Protein AF-A0AAD5DJV4-F1 (afdb_monomer_lite)

Radius of gyration: 15.44 Å; chains: 1; bounding box: 39×33×46 Å

Foldseek 3Di:
DDDPPPDDPDPDPDQQQAEEEQAPDQSVVCVVVCVVVVHDYYYAHQDLVCLVVVVLLVNLVRDDPVVVVCVVVVGHYHYGGPPPPDPVVDDRSSPQRVVLLVVQLCCCLVPVDQDFGDRPNDTCSVVSCVSSVPHDPVSSD

Secondary structure (DSSP, 8-state):
------S----PPPGGGSEEEEETTGGGGGHHHHHHTT--EEEE---HHHHHTT-HHHHHHTS-HHHHHHHHTT--EEEE----S-TTT-S-HIIIIIIHHHHHHHHHHHH------EETTEE-HHHHHHHHHHS-HHHH-

Organism: NCBI:txid2649997

Structure (mmCIF, N/CA/C/O backbone):
data_AF-A0AAD5DJV4-F1
#
_entry.id   AF-A0AAD5DJV4-F1
#
loop_
_atom_site.group_PDB
_atom_site.id
_atom_site.type_symbol
_atom_site.label_atom_id
_atom_site.label_alt_id
_atom_site.label_comp_id
_atom_site.label_asym_id
_atom_site.label_entity_id
_atom_site.label_seq_id
_atom_site.pdbx_PDB_ins_code
_atom_site.Cartn_x
_atom_site.Cartn_y
_atom_site.Cartn_z
_atom_site.occupancy
_atom_site.B_iso_or_equiv
_atom_site.auth_seq_id
_atom_site.auth_comp_id
_atom_site.auth_asym_id
_atom_site.auth_atom_id
_atom_site.pdbx_PDB_model_num
ATOM 1 N N . MET A 1 1 ? 7.170 -12.767 29.931 1.00 35.84 1 MET A N 1
ATOM 2 C CA . MET A 1 1 ? 7.551 -11.874 28.817 1.00 35.84 1 MET A CA 1
ATOM 3 C C . MET A 1 1 ? 7.125 -12.551 27.526 1.00 35.84 1 MET A C 1
ATOM 5 O O . MET A 1 1 ? 7.787 -13.491 27.110 1.00 35.84 1 MET A O 1
ATOM 9 N N . GLN A 1 2 ? 5.971 -12.177 26.972 1.00 33.91 2 GLN A N 1
ATOM 10 C CA . GLN A 1 2 ? 5.540 -12.678 25.664 1.00 33.91 2 GLN A CA 1
ATOM 11 C C . GLN A 1 2 ? 6.371 -11.970 24.592 1.00 33.91 2 GLN A C 1
ATOM 13 O O . GLN A 1 2 ? 6.422 -10.742 24.556 1.00 33.91 2 GLN A O 1
ATOM 18 N N . GLN A 1 3 ? 7.073 -12.750 23.772 1.00 33.53 3 GLN A N 1
ATOM 19 C CA . GLN A 1 3 ? 7.691 -12.250 22.549 1.00 33.53 3 GLN A CA 1
ATOM 20 C C . GLN A 1 3 ? 6.592 -11.660 21.653 1.00 33.53 3 GLN A C 1
ATOM 22 O O . GLN A 1 3 ? 5.518 -12.259 21.564 1.00 33.53 3 GLN A O 1
ATOM 27 N N . PRO A 1 4 ? 6.821 -10.521 20.981 1.00 41.72 4 PRO A N 1
ATOM 28 C CA . PRO A 1 4 ? 5.890 -10.062 19.969 1.00 41.72 4 PRO A CA 1
ATOM 29 C C . PRO A 1 4 ? 5.937 -11.065 18.811 1.00 41.72 4 PRO A C 1
ATOM 31 O O . PRO A 1 4 ? 6.936 -11.157 18.098 1.00 41.72 4 PRO A O 1
ATOM 34 N N . THR A 1 5 ? 4.863 -11.830 18.625 1.00 43.66 5 THR A N 1
ATOM 35 C CA . THR A 1 5 ? 4.596 -12.631 17.422 1.00 43.66 5 THR A CA 1
ATOM 36 C C . THR A 1 5 ? 4.268 -11.675 16.276 1.00 43.66 5 THR A C 1
ATOM 38 O O . THR A 1 5 ? 3.127 -11.551 15.850 1.00 43.66 5 THR A O 1
ATOM 41 N N . CYS A 1 6 ? 5.257 -10.896 15.845 1.00 44.72 6 CYS A N 1
ATOM 42 C CA . CYS A 1 6 ? 5.101 -9.833 14.857 1.00 44.72 6 CYS A CA 1
ATOM 43 C C . CYS A 1 6 ? 5.678 -10.249 13.501 1.00 44.72 6 CYS A C 1
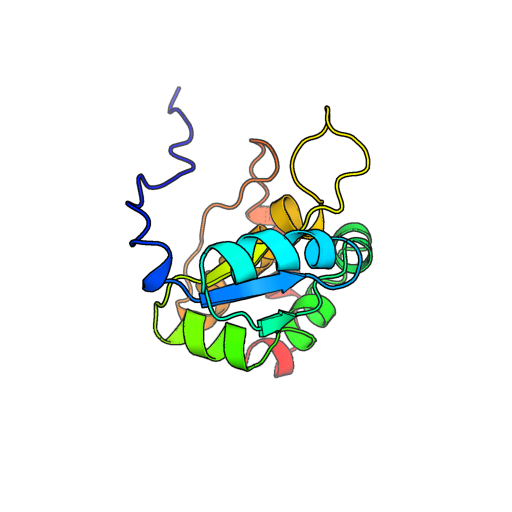ATOM 45 O O . CYS A 1 6 ? 6.440 -9.510 12.897 1.00 44.72 6 CYS A O 1
ATOM 47 N N . VAL A 1 7 ? 5.353 -11.456 13.059 1.00 51.62 7 VAL A N 1
ATOM 48 C CA . VAL A 1 7 ? 5.082 -11.816 11.664 1.00 51.62 7 VAL A CA 1
ATOM 49 C C . VAL A 1 7 ? 4.327 -13.133 11.811 1.00 51.62 7 VAL A C 1
ATOM 51 O O . VAL A 1 7 ? 4.882 -14.085 12.361 1.00 51.62 7 VAL A O 1
ATOM 54 N N . GLU A 1 8 ? 3.061 -13.214 11.407 1.00 54.66 8 GLU A N 1
ATOM 55 C CA . GLU A 1 8 ? 2.516 -14.537 11.090 1.00 54.66 8 GLU A CA 1
ATOM 56 C C . GLU A 1 8 ? 3.509 -15.164 10.104 1.00 54.66 8 GLU A C 1
ATOM 58 O O . GLU A 1 8 ? 3.958 -14.479 9.183 1.00 54.66 8 GLU A O 1
ATOM 63 N N . LEU A 1 9 ? 3.940 -16.406 10.341 1.00 54.38 9 LEU A N 1
ATOM 64 C CA . LEU A 1 9 ? 4.765 -17.158 9.394 1.00 54.38 9 LEU A CA 1
ATOM 65 C C . LEU A 1 9 ? 3.907 -17.437 8.151 1.00 54.38 9 LEU A C 1
ATOM 67 O O . LEU A 1 9 ? 3.408 -18.538 7.952 1.00 54.38 9 LEU A O 1
ATOM 71 N N . LEU A 1 10 ? 3.662 -16.394 7.367 1.00 66.50 10 LEU A N 1
ATOM 72 C CA . LEU A 1 10 ? 2.986 -16.441 6.092 1.00 66.50 10 LEU A CA 1
ATOM 73 C C . LEU A 1 10 ? 4.002 -16.990 5.106 1.00 66.50 10 LEU A C 1
ATOM 75 O O . LEU A 1 10 ? 4.992 -16.332 4.775 1.00 66.50 10 LEU A O 1
ATOM 79 N N . GLU A 1 11 ? 3.763 -18.218 4.658 1.00 78.62 11 GLU A N 1
ATOM 80 C CA . GLU A 1 11 ? 4.422 -18.716 3.464 1.00 78.62 11 GLU A CA 1
ATOM 81 C C . GLU A 1 11 ? 3.999 -17.821 2.302 1.00 78.62 11 GLU A C 1
ATOM 83 O O . GLU A 1 11 ? 2.833 -17.785 1.903 1.00 78.62 11 GLU A O 1
ATOM 88 N N . LEU A 1 12 ? 4.949 -17.035 1.799 1.00 83.19 12 LEU A N 1
ATOM 89 C CA . LEU A 1 12 ? 4.704 -16.222 0.622 1.00 83.19 12 LEU A CA 1
ATOM 90 C C . LEU A 1 12 ? 4.492 -17.156 -0.576 1.00 83.19 12 LEU A C 1
ATOM 92 O O . LEU A 1 12 ? 5.276 -18.097 -0.754 1.00 83.19 12 LEU A O 1
ATOM 96 N N . PRO A 1 13 ? 3.476 -16.903 -1.418 1.00 90.94 13 PRO A N 1
ATOM 97 C CA . PRO A 1 13 ? 3.312 -17.668 -2.639 1.00 90.94 13 PRO A CA 1
ATOM 98 C C . PRO A 1 13 ? 4.529 -17.470 -3.563 1.00 90.94 13 PRO A C 1
ATOM 100 O O . PRO A 1 13 ? 5.294 -16.509 -3.405 1.00 90.94 13 PRO A O 1
ATOM 103 N N . PRO A 1 14 ? 4.730 -18.362 -4.553 1.00 94.31 14 PRO A N 1
ATOM 104 C CA . PRO A 1 14 ? 5.763 -18.176 -5.565 1.00 94.31 14 PRO A CA 1
ATOM 105 C C . PRO A 1 14 ? 5.663 -16.788 -6.201 1.00 94.31 14 PRO A C 1
ATOM 107 O O . PRO A 1 14 ? 4.558 -16.314 -6.450 1.00 94.31 14 PRO A O 1
ATOM 110 N N . LEU A 1 15 ? 6.799 -16.162 -6.533 1.00 94.31 15 LEU A N 1
ATOM 111 C CA . LEU A 1 15 ? 6.813 -14.795 -7.081 1.00 94.31 15 LEU A CA 1
ATOM 112 C C . LEU A 1 15 ? 5.882 -14.629 -8.289 1.00 94.31 15 LEU A C 1
ATOM 114 O O . LEU A 1 15 ? 5.187 -13.632 -8.378 1.00 94.31 15 LEU A O 1
ATOM 118 N N . ALA A 1 16 ? 5.799 -15.633 -9.164 1.00 94.50 16 ALA A N 1
ATOM 119 C CA . ALA A 1 16 ? 4.918 -15.613 -10.334 1.00 94.50 16 ALA A CA 1
ATOM 120 C C . ALA A 1 16 ? 3.410 -15.559 -10.004 1.00 94.50 16 ALA A C 1
ATOM 122 O O . ALA A 1 16 ? 2.611 -15.240 -10.878 1.00 94.50 16 ALA A O 1
ATOM 123 N N . ALA A 1 17 ? 3.016 -15.885 -8.770 1.00 95.25 17 ALA A N 1
ATOM 124 C CA . ALA A 1 17 ? 1.643 -15.787 -8.276 1.00 95.25 17 ALA A CA 1
ATOM 125 C C . ALA A 1 17 ? 1.377 -14.479 -7.503 1.00 95.25 17 ALA A C 1
ATOM 127 O O . ALA A 1 17 ? 0.260 -14.259 -7.034 1.00 95.25 17 ALA A O 1
ATOM 128 N N . CYS A 1 18 ? 2.385 -13.615 -7.358 1.00 97.00 18 CYS A N 1
ATOM 129 C CA . CYS A 1 18 ? 2.262 -12.311 -6.720 1.00 97.00 18 CYS A CA 1
ATOM 130 C C . CYS A 1 18 ? 1.961 -11.210 -7.742 1.00 97.00 18 CYS A C 1
ATOM 132 O O . CYS A 1 18 ? 2.257 -11.319 -8.931 1.00 97.00 18 CYS A O 1
ATOM 134 N N . HIS A 1 19 ? 1.448 -10.088 -7.244 1.00 97.50 19 HIS A N 1
ATOM 135 C CA . HIS A 1 19 ? 1.334 -8.851 -8.008 1.00 97.50 19 HIS A CA 1
ATOM 136 C C . HIS A 1 19 ? 2.440 -7.880 -7.622 1.00 97.50 19 HIS A C 1
ATOM 138 O O . HIS A 1 19 ? 2.595 -7.529 -6.453 1.00 97.50 19 HIS A O 1
ATOM 144 N N . HIS A 1 20 ? 3.230 -7.463 -8.606 1.00 97.62 20 HIS A N 1
ATOM 145 C CA . HIS A 1 20 ? 4.428 -6.663 -8.384 1.00 97.62 20 HIS A CA 1
ATOM 146 C C . HIS A 1 20 ? 4.148 -5.187 -8.640 1.00 97.62 20 HIS A C 1
ATOM 148 O O . HIS A 1 20 ? 3.685 -4.808 -9.714 1.00 97.62 20 HIS A O 1
ATOM 154 N N . TYR A 1 21 ? 4.491 -4.348 -7.669 1.00 97.44 21 TYR A N 1
ATOM 155 C CA . TYR A 1 21 ? 4.327 -2.906 -7.744 1.00 97.44 21 TYR A CA 1
ATOM 156 C C . TYR A 1 21 ? 5.645 -2.196 -7.509 1.00 97.44 21 TYR A C 1
ATOM 158 O O . TYR A 1 21 ? 6.313 -2.401 -6.498 1.00 97.44 21 TYR A O 1
ATOM 166 N N . ILE A 1 22 ? 6.005 -1.301 -8.414 1.00 96.38 22 ILE A N 1
ATOM 167 C CA . ILE A 1 22 ? 7.188 -0.462 -8.276 1.00 96.38 22 ILE A CA 1
ATOM 168 C C . ILE A 1 22 ? 6.775 0.882 -7.681 1.00 96.38 22 ILE A C 1
ATOM 170 O O . ILE A 1 22 ? 5.995 1.613 -8.294 1.00 96.38 22 ILE A O 1
ATOM 174 N N . ASN A 1 23 ? 7.329 1.237 -6.517 1.00 94.62 23 ASN A N 1
ATOM 175 C CA . ASN A 1 23 ? 7.155 2.577 -5.966 1.00 94.62 23 ASN A CA 1
ATOM 176 C C . ASN A 1 23 ? 7.984 3.592 -6.764 1.00 94.62 23 ASN A C 1
ATOM 178 O O . ASN A 1 23 ? 9.214 3.501 -6.824 1.00 94.62 23 ASN A O 1
ATOM 182 N N . LEU A 1 24 ? 7.322 4.569 -7.383 1.00 90.00 24 LEU A N 1
ATOM 183 C CA . LEU A 1 24 ? 7.979 5.553 -8.240 1.00 90.00 24 LEU A CA 1
ATOM 184 C C . LEU A 1 24 ? 9.023 6.406 -7.503 1.00 90.00 24 LEU A C 1
ATOM 186 O O . LEU A 1 24 ? 8.953 6.623 -6.294 1.00 90.00 24 LEU A O 1
ATOM 190 N N . THR A 1 25 ? 9.964 6.940 -8.294 1.00 85.94 25 THR A N 1
ATOM 191 C CA . THR A 1 25 ? 11.291 7.481 -7.935 1.00 85.94 25 THR A CA 1
ATOM 192 C C . THR A 1 25 ? 12.355 6.391 -7.852 1.00 85.94 25 THR A C 1
ATOM 194 O O . THR A 1 25 ? 12.823 5.940 -8.889 1.00 85.94 25 THR A O 1
ATOM 197 N N . ASN A 1 26 ? 12.731 5.937 -6.664 1.00 85.88 26 ASN A N 1
ATOM 198 C CA . ASN A 1 26 ? 13.870 5.034 -6.506 1.00 85.88 26 ASN A CA 1
ATOM 199 C C . ASN A 1 26 ? 13.519 3.562 -6.773 1.00 85.88 26 ASN A C 1
ATOM 201 O O . ASN A 1 26 ? 14.391 2.769 -7.106 1.00 85.88 26 ASN A O 1
ATOM 205 N N . GLY A 1 27 ? 12.246 3.163 -6.661 1.00 89.06 27 GLY A N 1
ATOM 206 C CA . GLY A 1 27 ? 11.840 1.785 -6.952 1.00 89.06 27 GLY A CA 1
ATOM 207 C C . GLY A 1 27 ? 12.059 1.378 -8.410 1.00 89.06 27 GLY A C 1
ATOM 208 O O . GLY A 1 27 ? 12.149 0.186 -8.684 1.00 89.06 27 GLY A O 1
ATOM 209 N N . ILE A 1 28 ? 12.211 2.333 -9.339 1.00 92.62 28 ILE A N 1
ATOM 210 C CA . ILE A 1 28 ? 12.475 2.044 -10.760 1.00 92.62 28 ILE A CA 1
ATOM 211 C C . ILE A 1 28 ? 13.748 1.212 -10.971 1.00 92.62 28 ILE A C 1
ATOM 213 O O . ILE A 1 28 ? 13.854 0.480 -11.950 1.00 92.62 28 ILE A O 1
ATOM 217 N N . GLU A 1 29 ? 14.682 1.247 -10.018 1.00 92.94 29 GLU A N 1
ATOM 218 C CA . GLU A 1 29 ? 15.874 0.396 -10.011 1.00 92.94 29 GLU A CA 1
ATOM 219 C C . GLU A 1 29 ? 15.539 -1.110 -9.949 1.00 92.94 29 GLU A C 1
ATOM 221 O O . GLU A 1 29 ? 16.386 -1.938 -10.273 1.00 92.94 29 GLU A O 1
ATOM 226 N N . ALA A 1 30 ? 14.306 -1.491 -9.587 1.00 94.00 30 ALA A N 1
ATOM 227 C CA . ALA A 1 30 ? 13.829 -2.875 -9.611 1.00 94.00 30 ALA A CA 1
ATOM 228 C C . ALA A 1 30 ? 13.512 -3.394 -11.024 1.00 94.00 30 ALA A C 1
ATOM 230 O O . ALA A 1 30 ? 13.452 -4.611 -11.217 1.00 94.00 30 ALA A O 1
ATOM 231 N N . VAL A 1 31 ? 13.300 -2.502 -12.004 1.00 95.94 31 VAL A N 1
ATOM 232 C CA . VAL A 1 31 ? 12.844 -2.867 -13.358 1.00 95.94 31 VAL A CA 1
ATOM 233 C C . VAL A 1 31 ? 13.738 -3.927 -14.013 1.00 95.94 31 VAL A C 1
ATOM 235 O O . VAL A 1 31 ? 13.186 -4.937 -14.452 1.00 95.94 31 VAL A O 1
ATOM 238 N N . PRO A 1 32 ? 15.083 -3.792 -14.045 1.00 96.94 32 PRO A N 1
ATOM 239 C CA . PRO A 1 32 ? 15.935 -4.787 -14.697 1.00 96.94 32 PRO A CA 1
ATOM 240 C C . PRO A 1 32 ? 15.783 -6.189 -14.095 1.00 96.94 32 PRO A C 1
ATOM 242 O O . PRO A 1 32 ? 15.739 -7.175 -14.826 1.00 96.94 32 PRO A O 1
ATOM 245 N N . SER A 1 33 ? 15.647 -6.284 -12.769 1.00 96.44 33 SER A N 1
ATOM 246 C CA . SER A 1 33 ? 15.470 -7.559 -12.068 1.00 96.44 33 SER A CA 1
ATOM 247 C C . SER A 1 33 ? 14.118 -8.199 -12.379 1.00 96.44 33 SER A C 1
ATOM 249 O O . SER A 1 33 ? 14.053 -9.398 -12.634 1.00 96.44 33 SER A O 1
ATOM 251 N N . LEU A 1 34 ? 13.039 -7.412 -12.392 1.00 97.06 34 LEU A N 1
ATOM 252 C CA . LEU A 1 34 ? 11.699 -7.916 -12.710 1.00 97.06 34 LEU A CA 1
ATOM 253 C C . LEU A 1 34 ? 11.595 -8.353 -14.177 1.00 97.06 34 LEU A C 1
ATOM 255 O O . LEU A 1 34 ? 11.012 -9.396 -14.461 1.00 97.06 34 LEU A O 1
ATOM 259 N N . GLN A 1 35 ? 12.233 -7.620 -15.095 1.00 97.44 35 GLN A N 1
ATOM 260 C CA . GLN A 1 35 ? 12.322 -7.997 -16.508 1.00 97.44 35 GLN A CA 1
ATOM 261 C C . GLN A 1 35 ? 13.139 -9.274 -16.721 1.00 97.44 35 GLN A C 1
ATOM 263 O O . GLN A 1 35 ? 12.703 -10.154 -17.460 1.00 97.44 35 GLN A O 1
ATOM 268 N N . LEU A 1 36 ? 14.288 -9.412 -16.048 1.00 97.69 36 LEU A N 1
ATOM 269 C CA . LEU A 1 36 ? 15.110 -10.625 -16.102 1.00 97.69 36 LEU A CA 1
ATOM 270 C C . LEU A 1 36 ? 14.328 -11.864 -15.640 1.00 97.69 36 LEU A C 1
ATOM 272 O O . LEU A 1 36 ? 14.463 -12.937 -16.224 1.00 97.69 36 LEU A O 1
ATOM 276 N N . LEU A 1 37 ? 13.495 -11.702 -14.610 1.00 97.06 37 LEU A N 1
ATOM 277 C CA . LEU A 1 37 ? 12.633 -12.753 -14.069 1.00 97.06 37 LEU A CA 1
ATOM 278 C C . LEU A 1 37 ? 11.320 -12.936 -14.849 1.00 97.06 37 LEU A C 1
ATOM 280 O O . LEU A 1 37 ? 10.538 -13.815 -14.498 1.00 97.06 37 LEU A O 1
ATOM 284 N N . GLN A 1 38 ? 11.074 -12.129 -15.888 1.00 97.50 38 GLN A N 1
ATOM 285 C CA . GLN A 1 38 ? 9.837 -12.130 -16.681 1.00 97.50 38 GLN A CA 1
ATOM 286 C C . GLN A 1 38 ? 8.571 -11.934 -15.828 1.00 97.50 38 GLN A C 1
ATOM 288 O O . GLN A 1 38 ? 7.508 -12.477 -16.129 1.00 97.50 38 GLN A O 1
ATOM 293 N N . LEU A 1 39 ? 8.679 -11.151 -14.752 1.00 97.69 39 LEU A N 1
ATOM 294 C CA . LEU A 1 39 ? 7.570 -10.858 -13.850 1.00 97.69 39 LEU A CA 1
ATOM 295 C C . LEU A 1 39 ? 6.843 -9.587 -14.315 1.00 97.69 39 LEU A C 1
ATOM 297 O O . LEU A 1 39 ? 7.485 -8.537 -14.429 1.00 97.69 39 LEU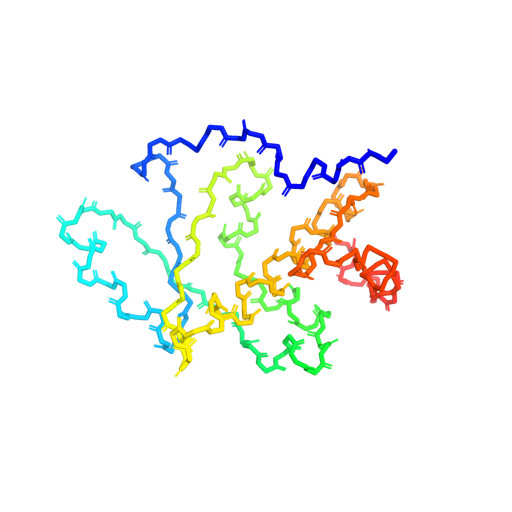 A O 1
ATOM 301 N N . PRO A 1 40 ? 5.522 -9.637 -14.574 1.00 97.25 40 PRO A N 1
ATOM 302 C CA . PRO A 1 40 ? 4.754 -8.441 -14.893 1.00 97.25 40 PRO A CA 1
ATOM 303 C C . PRO A 1 40 ? 4.674 -7.531 -13.665 1.00 97.25 40 PRO A C 1
ATOM 305 O O . 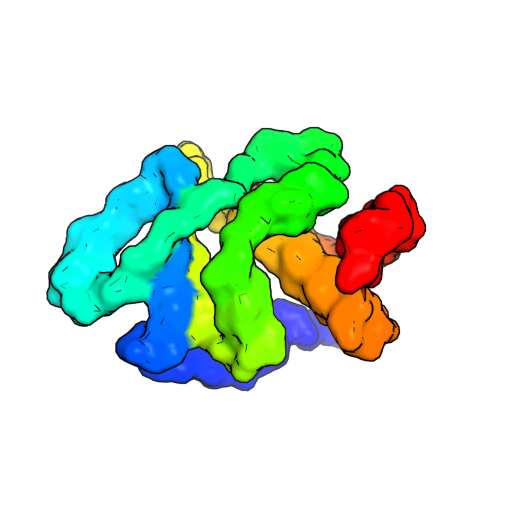PRO A 1 40 ? 4.551 -8.005 -12.535 1.00 97.25 40 PRO A O 1
ATOM 308 N N . TYR A 1 41 ? 4.718 -6.219 -13.884 1.00 97.50 41 TYR A N 1
ATOM 309 C CA . TYR A 1 41 ? 4.658 -5.236 -12.807 1.00 97.50 41 TYR A CA 1
ATOM 310 C C . TYR A 1 41 ? 3.831 -4.011 -13.190 1.00 97.50 41 TYR A C 1
ATOM 312 O O . TYR A 1 41 ? 3.768 -3.617 -14.355 1.00 97.50 41 TYR A O 1
ATOM 320 N N . SER A 1 42 ? 3.253 -3.390 -12.169 1.00 97.00 42 SER A N 1
ATOM 321 C CA . SER A 1 42 ? 2.584 -2.094 -12.231 1.00 97.00 42 SER A CA 1
ATOM 322 C C . SER A 1 42 ? 3.407 -1.049 -11.481 1.00 97.00 42 SER A C 1
ATOM 324 O O . SER A 1 42 ? 4.305 -1.370 -10.698 1.00 97.00 42 SER A O 1
ATOM 326 N N . PHE A 1 43 ? 3.105 0.225 -11.701 1.00 95.38 43 PHE A N 1
ATOM 327 C CA . PHE A 1 43 ? 3.687 1.317 -10.928 1.00 95.38 43 PHE A CA 1
ATOM 328 C C . PHE A 1 43 ? 2.673 1.821 -9.913 1.00 95.38 43 PHE A C 1
ATOM 330 O O . PHE A 1 43 ? 1.484 1.863 -10.199 1.00 95.38 43 PHE A O 1
ATOM 337 N N . LEU A 1 44 ? 3.158 2.241 -8.751 1.00 95.19 44 LEU A N 1
ATOM 338 C CA . LEU A 1 44 ? 2.369 2.992 -7.783 1.00 95.19 44 LEU A CA 1
ATOM 339 C C . LEU A 1 44 ? 3.184 4.161 -7.244 1.00 95.19 44 LEU A C 1
ATOM 341 O O . LEU A 1 44 ? 4.395 4.270 -7.472 1.00 95.19 44 LEU A O 1
ATOM 345 N N . ARG A 1 45 ? 2.528 5.031 -6.481 1.00 91.44 45 ARG A N 1
ATOM 346 C CA . ARG A 1 45 ? 3.193 6.140 -5.809 1.00 91.44 45 ARG A CA 1
ATOM 347 C C . ARG A 1 45 ? 2.880 6.129 -4.321 1.00 91.44 45 ARG A C 1
ATOM 349 O O . ARG A 1 45 ? 1.787 6.481 -3.909 1.00 91.44 45 ARG A O 1
ATOM 356 N N . LEU A 1 46 ? 3.890 5.799 -3.522 1.00 91.88 46 LEU A N 1
ATOM 357 C CA . LEU A 1 46 ? 3.860 5.819 -2.065 1.00 91.88 46 LEU A CA 1
ATOM 358 C C . LEU A 1 46 ? 4.934 6.789 -1.538 1.00 91.88 46 LEU A C 1
ATOM 360 O O . LEU A 1 46 ? 6.074 6.387 -1.281 1.00 91.88 46 LEU A O 1
ATOM 364 N N . PRO A 1 47 ? 4.625 8.095 -1.416 1.00 90.12 47 PRO A N 1
ATOM 365 C CA . PRO A 1 47 ? 5.620 9.098 -1.058 1.00 90.12 47 PRO A CA 1
ATOM 366 C C . PRO A 1 47 ? 6.041 8.979 0.409 1.00 90.12 47 PRO A C 1
ATOM 368 O O . PRO A 1 47 ? 5.231 9.127 1.326 1.00 90.12 47 PRO A O 1
ATOM 371 N N . SER A 1 48 ? 7.343 8.829 0.656 1.00 89.62 48 SER A N 1
ATOM 372 C CA . SER A 1 48 ? 7.885 8.830 2.021 1.00 89.62 48 SER A CA 1
ATOM 373 C C . SER A 1 48 ? 7.644 10.145 2.770 1.00 89.62 48 SER A C 1
ATOM 375 O O . SER A 1 48 ? 7.678 10.146 3.999 1.00 89.62 48 SER A O 1
ATOM 377 N N . THR A 1 49 ? 7.434 11.252 2.048 1.00 91.19 49 THR A N 1
ATOM 378 C CA . THR A 1 49 ? 7.119 12.572 2.612 1.00 91.19 49 THR A CA 1
ATOM 379 C C . THR A 1 49 ? 5.736 12.604 3.255 1.00 91.19 49 THR A C 1
ATOM 381 O O . THR A 1 49 ? 5.630 13.086 4.377 1.00 91.19 49 THR A O 1
ATOM 384 N N . ARG A 1 50 ? 4.711 12.009 2.621 1.00 91.94 50 ARG A N 1
ATOM 385 C CA . ARG A 1 50 ? 3.371 11.869 3.223 1.00 91.94 50 ARG A CA 1
ATOM 386 C C . ARG A 1 50 ? 3.438 11.055 4.517 1.00 91.94 50 ARG A C 1
ATOM 388 O O . ARG A 1 50 ? 2.857 11.444 5.521 1.00 91.94 50 ARG A O 1
ATOM 395 N N . CYS A 1 51 ? 4.233 9.981 4.521 1.00 91.62 51 CYS A N 1
ATOM 396 C CA . CYS A 1 51 ? 4.458 9.165 5.719 1.00 91.62 51 CYS A CA 1
ATOM 397 C C . CYS A 1 51 ? 5.184 9.942 6.836 1.00 91.62 51 CYS A C 1
ATOM 399 O O . CYS A 1 51 ? 4.924 9.730 8.012 1.00 91.62 51 CYS A O 1
ATOM 401 N N . GLU A 1 52 ? 6.127 10.822 6.487 1.00 90.62 52 GLU A N 1
ATOM 402 C CA . GLU A 1 52 ? 6.866 11.649 7.453 1.00 90.62 52 GLU A CA 1
ATOM 403 C C . GLU A 1 52 ? 5.997 12.746 8.069 1.00 90.62 52 GLU A C 1
ATOM 405 O O . GLU A 1 52 ? 6.088 13.005 9.265 1.00 90.62 52 GLU A O 1
ATOM 410 N N . GLN A 1 53 ? 5.133 13.348 7.256 1.00 94.62 53 GLN A N 1
ATOM 411 C CA . GLN A 1 53 ? 4.189 14.384 7.669 1.00 94.62 53 GLN A CA 1
ATOM 412 C C . GLN A 1 53 ? 2.903 13.813 8.283 1.00 94.62 53 GLN A C 1
ATOM 414 O O . GLN A 1 53 ? 2.042 14.589 8.678 1.00 94.62 53 GLN A O 1
ATOM 419 N N . GLN A 1 54 ? 2.773 12.481 8.365 1.00 94.56 54 GLN A N 1
ATOM 420 C CA . GLN A 1 54 ? 1.582 11.776 8.862 1.00 94.56 54 GLN A CA 1
ATOM 421 C C . GLN A 1 54 ? 0.289 12.167 8.122 1.00 94.56 54 GLN A C 1
ATOM 423 O O . GLN A 1 54 ? -0.808 12.122 8.670 1.00 94.56 54 GLN A O 1
ATOM 428 N N . GLN A 1 55 ? 0.423 12.508 6.839 1.00 94.75 55 GLN A N 1
ATOM 429 C CA . GLN A 1 55 ? -0.676 12.774 5.906 1.00 94.75 55 GLN A CA 1
ATOM 430 C C . GLN A 1 55 ? -1.290 11.454 5.429 1.00 94.75 55 GLN A C 1
ATOM 432 O O . GLN A 1 55 ? -1.159 11.060 4.266 1.00 94.75 55 GLN A O 1
ATOM 437 N N . PHE A 1 56 ? -1.832 10.691 6.378 1.00 94.94 56 PHE A N 1
ATOM 438 C CA . PHE A 1 56 ? -2.292 9.327 6.144 1.00 94.94 56 PHE A CA 1
ATOM 439 C C . PHE A 1 56 ? -3.623 9.255 5.416 1.00 94.94 56 PHE A C 1
ATOM 441 O O . PHE A 1 56 ? -3.824 8.334 4.635 1.00 94.94 56 PHE A O 1
ATOM 448 N N . GLU A 1 57 ? -4.516 10.214 5.630 1.00 95.06 57 GLU A N 1
ATOM 449 C CA . GLU A 1 57 ? -5.774 10.255 4.890 1.00 95.06 57 GLU A CA 1
ATOM 450 C C . GLU A 1 57 ? -5.507 10.492 3.402 1.00 95.06 57 GLU A C 1
ATOM 452 O O . GLU A 1 57 ? -6.006 9.761 2.549 1.00 95.06 57 GLU A O 1
ATOM 457 N N . GLU A 1 58 ? -4.615 11.428 3.077 1.00 93.62 58 GLU A N 1
ATOM 458 C CA . GLU A 1 58 ? -4.207 11.643 1.695 1.00 93.62 58 GLU A CA 1
ATOM 459 C C . GLU A 1 58 ? -3.398 10.468 1.136 1.00 93.62 58 GLU A C 1
ATOM 461 O O . GLU A 1 58 ? -3.460 10.196 -0.060 1.00 93.62 58 GLU A O 1
ATOM 466 N N . LEU A 1 59 ? -2.646 9.754 1.984 1.00 93.56 59 LEU A N 1
ATOM 467 C CA . LEU A 1 59 ? -1.985 8.508 1.593 1.00 93.56 59 LEU A CA 1
ATOM 468 C C . LEU A 1 59 ? -3.006 7.452 1.157 1.00 93.56 59 LEU A C 1
ATOM 470 O O . LEU A 1 59 ? -2.766 6.783 0.159 1.00 93.56 59 LEU A O 1
ATOM 474 N N . MET A 1 60 ? -4.116 7.317 1.892 1.00 94.25 60 MET A N 1
ATOM 475 C CA . MET A 1 60 ? -5.198 6.381 1.574 1.00 94.25 60 MET A CA 1
ATOM 476 C C . MET A 1 60 ? -5.954 6.793 0.309 1.00 94.25 60 MET A C 1
ATOM 478 O O . MET A 1 60 ? -6.264 5.937 -0.513 1.00 94.25 60 MET A O 1
ATOM 482 N N . HIS A 1 61 ? -6.198 8.092 0.121 1.00 91.38 61 HIS A N 1
ATOM 483 C CA . HIS A 1 61 ? -6.836 8.622 -1.087 1.00 91.38 61 HIS A CA 1
ATOM 484 C C . HIS A 1 61 ? -6.005 8.414 -2.358 1.00 91.38 61 HIS A C 1
ATOM 486 O O . HIS A 1 61 ? -6.568 8.155 -3.419 1.00 91.38 61 HIS A O 1
ATOM 492 N N . ASP A 1 62 ? -4.679 8.518 -2.254 1.00 90.69 62 ASP A N 1
ATOM 493 C CA . ASP A 1 62 ? -3.755 8.329 -3.376 1.00 90.69 62 ASP A CA 1
ATOM 494 C C . ASP A 1 62 ? -3.459 6.844 -3.671 1.00 90.69 62 ASP A C 1
ATOM 496 O O . ASP A 1 62 ? -2.649 6.552 -4.558 1.00 90.69 62 ASP A O 1
ATOM 500 N N . LEU A 1 63 ? -4.048 5.897 -2.926 1.00 91.81 63 LEU A N 1
ATOM 501 C CA . LEU A 1 63 ? -3.807 4.478 -3.174 1.00 91.81 63 LEU A CA 1
ATOM 502 C C . LEU A 1 63 ? -4.287 4.077 -4.562 1.00 91.81 63 LEU A C 1
ATOM 504 O O . LEU A 1 63 ? -5.399 4.382 -4.990 1.00 91.81 63 LEU A O 1
ATOM 508 N N . ASP A 1 64 ? -3.423 3.338 -5.248 1.00 92.69 64 ASP A N 1
ATOM 509 C CA . ASP A 1 64 ? -3.715 2.834 -6.576 1.00 92.69 64 ASP A CA 1
ATOM 510 C C . ASP A 1 64 ? -4.927 1.883 -6.539 1.00 92.69 64 ASP A C 1
ATOM 512 O O . ASP A 1 64 ? -5.006 0.975 -5.705 1.00 92.69 64 ASP A O 1
ATOM 516 N N . ALA A 1 65 ? -5.885 2.103 -7.441 1.00 93.88 65 ALA A N 1
ATOM 517 C CA . ALA A 1 65 ? -7.132 1.344 -7.469 1.00 93.88 65 ALA A CA 1
ATOM 518 C C . ALA A 1 65 ? -6.910 -0.141 -7.803 1.00 93.88 65 ALA A C 1
ATOM 520 O O . ALA A 1 65 ? -7.628 -0.994 -7.278 1.00 93.88 65 ALA A O 1
ATOM 521 N N . ASP A 1 66 ? -5.911 -0.463 -8.636 1.00 95.69 66 ASP A N 1
ATOM 522 C CA . ASP A 1 66 ? -5.537 -1.850 -8.914 1.00 95.69 66 ASP A CA 1
ATOM 523 C C . ASP A 1 66 ? -4.989 -2.493 -7.636 1.00 95.69 66 ASP A C 1
ATOM 525 O O . ASP A 1 66 ? -5.464 -3.557 -7.249 1.00 95.69 66 ASP A O 1
ATOM 529 N N . LEU A 1 67 ? -4.099 -1.813 -6.901 1.00 96.00 67 LEU A N 1
ATOM 530 C CA . LEU A 1 67 ? -3.606 -2.312 -5.611 1.00 96.00 67 LEU A CA 1
ATOM 531 C C . LEU A 1 67 ? -4.748 -2.583 -4.620 1.00 96.00 67 LEU A C 1
ATOM 533 O O . LEU A 1 67 ? -4.795 -3.664 -4.030 1.00 96.00 67 LEU A O 1
ATOM 537 N N . LEU A 1 68 ? -5.668 -1.629 -4.442 1.00 95.38 68 LEU A N 1
ATOM 538 C CA . LEU A 1 68 ? -6.813 -1.781 -3.539 1.00 95.38 68 LEU A CA 1
ATOM 539 C C . LEU A 1 68 ? -7.684 -2.980 -3.920 1.00 95.38 68 LEU A C 1
ATOM 541 O O . LEU A 1 68 ? -8.004 -3.798 -3.059 1.00 95.38 68 LEU A O 1
ATOM 545 N N . MET A 1 69 ? -8.020 -3.121 -5.205 1.00 96.44 69 MET A N 1
ATOM 546 C CA . MET A 1 69 ? -8.813 -4.247 -5.697 1.00 96.44 69 MET A CA 1
ATOM 547 C C . MET A 1 69 ? -8.128 -5.586 -5.400 1.00 96.44 69 MET A C 1
ATOM 549 O O . MET A 1 69 ? -8.757 -6.508 -4.882 1.00 96.44 69 MET A O 1
ATOM 553 N N . ARG A 1 70 ? -6.826 -5.701 -5.676 1.00 96.94 70 ARG A N 1
ATOM 554 C CA . ARG A 1 70 ? -6.077 -6.944 -5.439 1.00 96.94 70 ARG A CA 1
ATOM 555 C C . ARG A 1 70 ? -6.003 -7.316 -3.964 1.00 96.94 70 ARG A C 1
ATOM 557 O O . ARG A 1 70 ? -6.196 -8.481 -3.620 1.00 96.94 70 ARG A O 1
ATOM 564 N N . LEU A 1 71 ? -5.776 -6.331 -3.094 1.00 95.56 71 LEU A N 1
ATOM 565 C CA . LEU A 1 71 ? -5.782 -6.537 -1.646 1.00 95.56 71 LEU A CA 1
ATOM 566 C C . LEU A 1 71 ? -7.167 -6.971 -1.144 1.00 95.56 71 LEU A C 1
ATOM 568 O O . LEU A 1 71 ? -7.249 -7.887 -0.328 1.00 95.56 71 LEU A O 1
ATOM 572 N N . ALA A 1 72 ? -8.248 -6.376 -1.657 1.00 94.38 72 ALA A N 1
ATOM 573 C CA . ALA A 1 72 ? -9.618 -6.755 -1.300 1.00 94.38 72 ALA A CA 1
ATOM 574 C C . ALA A 1 72 ? -9.955 -8.199 -1.714 1.00 94.38 72 ALA A C 1
ATOM 576 O O . ALA A 1 72 ? -10.677 -8.898 -1.007 1.00 94.38 72 ALA A O 1
ATOM 577 N N . LEU A 1 73 ? -9.388 -8.670 -2.828 1.00 95.25 73 LEU A N 1
ATOM 578 C CA . LEU A 1 73 ? -9.502 -10.056 -3.295 1.00 95.25 73 LEU A CA 1
ATOM 579 C C . LEU A 1 73 ? -8.585 -11.040 -2.540 1.00 95.25 73 LEU A C 1
ATOM 581 O O . LEU A 1 73 ? -8.541 -12.219 -2.891 1.00 95.25 73 LEU A O 1
ATOM 585 N N . GLY A 1 74 ? -7.836 -10.581 -1.532 1.00 93.06 74 GLY A N 1
ATOM 586 C CA . GLY A 1 74 ? -6.921 -11.415 -0.748 1.00 93.06 74 GLY A CA 1
ATOM 587 C C . GLY A 1 74 ? -5.648 -11.821 -1.497 1.00 93.06 74 GLY A C 1
ATOM 588 O O . GLY A 1 74 ? -5.004 -12.802 -1.131 1.00 93.06 74 GLY A O 1
ATOM 589 N N . GLN A 1 75 ? -5.280 -11.101 -2.559 1.00 95.06 75 GLN A N 1
ATOM 590 C CA . GLN A 1 75 ? -4.087 -11.403 -3.349 1.00 95.06 75 GLN A CA 1
ATOM 591 C C . GLN A 1 75 ? -2.815 -10.848 -2.690 1.00 95.06 75 GLN A C 1
ATOM 593 O O . GLN A 1 75 ? -2.837 -9.842 -1.981 1.00 95.06 75 GLN A O 1
ATOM 598 N N . THR A 1 76 ? -1.672 -11.491 -2.955 1.00 95.69 76 THR A N 1
ATOM 599 C CA . THR A 1 76 ? -0.370 -11.037 -2.441 1.00 95.69 76 THR A CA 1
ATOM 600 C C . THR A 1 76 ? 0.224 -9.960 -3.345 1.00 95.69 76 THR A C 1
ATOM 602 O O . THR A 1 76 ? 0.561 -10.222 -4.501 1.00 95.69 76 THR A O 1
ATOM 605 N N . CYS A 1 77 ? 0.403 -8.759 -2.795 1.00 96.31 77 CYS A N 1
ATOM 606 C CA . CYS A 1 77 ? 0.991 -7.614 -3.485 1.00 96.31 77 CYS A CA 1
ATOM 607 C C . CYS A 1 77 ? 2.390 -7.312 -2.928 1.00 96.31 77 CYS A C 1
ATOM 609 O O . CYS A 1 77 ? 2.551 -7.045 -1.737 1.00 96.31 77 CYS A O 1
ATOM 611 N N . LEU A 1 78 ? 3.407 -7.330 -3.789 1.00 95.38 78 LEU A N 1
ATOM 612 C CA . LEU A 1 78 ? 4.795 -7.031 -3.446 1.00 95.38 78 LEU A CA 1
ATOM 613 C C . LEU A 1 78 ? 5.165 -5.636 -3.940 1.00 95.38 78 LEU A C 1
ATOM 615 O O . LEU A 1 78 ? 5.096 -5.364 -5.136 1.00 95.38 78 LEU A O 1
ATOM 619 N N . VAL A 1 79 ? 5.596 -4.765 -3.026 1.00 94.88 79 VAL A N 1
ATOM 620 C CA . VAL A 1 79 ? 5.988 -3.387 -3.347 1.00 94.88 79 VAL A CA 1
ATOM 621 C C . VAL A 1 79 ? 7.505 -3.236 -3.278 1.00 94.88 79 VAL A C 1
ATOM 623 O O . VAL A 1 79 ? 8.124 -3.514 -2.251 1.00 94.88 79 VAL A O 1
ATOM 626 N N . TYR A 1 80 ? 8.100 -2.756 -4.367 1.00 93.62 80 TYR A N 1
ATOM 627 C CA . TYR A 1 80 ? 9.536 -2.551 -4.513 1.00 93.62 80 TYR A CA 1
ATOM 628 C C . TYR A 1 80 ? 9.886 -1.073 -4.368 1.00 93.62 80 TYR A C 1
ATOM 630 O O . TYR A 1 80 ? 9.419 -0.226 -5.130 1.00 93.62 80 TYR A O 1
ATOM 638 N N . ASP A 1 81 ? 10.757 -0.772 -3.410 1.00 91.75 81 ASP A N 1
ATOM 639 C CA . ASP A 1 81 ? 11.325 0.556 -3.209 1.00 91.75 81 ASP A CA 1
ATOM 640 C C . ASP A 1 81 ? 12.803 0.411 -2.829 1.00 91.75 81 ASP A C 1
ATOM 642 O O . ASP A 1 81 ? 13.140 -0.150 -1.783 1.00 91.75 81 ASP A O 1
ATOM 646 N N . LEU A 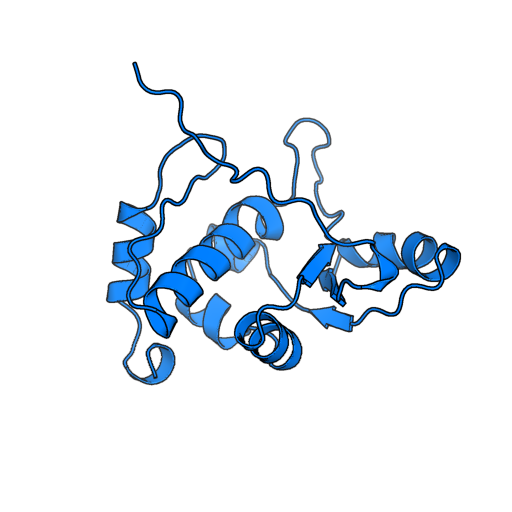1 82 ? 13.690 0.903 -3.698 1.00 87.12 82 LEU A N 1
ATOM 647 C CA . LEU A 1 82 ? 15.140 0.883 -3.487 1.00 87.12 82 LEU A CA 1
ATOM 648 C C . LEU A 1 82 ? 15.671 2.214 -2.933 1.00 87.12 82 LEU A C 1
ATOM 650 O O . LEU A 1 82 ? 16.874 2.402 -2.782 1.00 87.12 82 LEU A O 1
ATOM 654 N N . GLY A 1 83 ? 14.786 3.128 -2.531 1.00 76.25 83 GLY A N 1
ATOM 655 C CA . GLY A 1 83 ? 15.106 4.491 -2.107 1.00 76.25 83 GLY A CA 1
ATOM 656 C C . GLY A 1 83 ? 15.801 4.647 -0.766 1.00 76.25 83 GLY A C 1
ATOM 657 O O . GLY A 1 83 ? 15.882 5.762 -0.239 1.00 76.25 83 GLY A O 1
ATOM 658 N N . SER A 1 84 ? 16.310 3.567 -0.179 1.00 68.31 84 SER A N 1
ATOM 659 C CA . SER A 1 84 ? 17.042 3.667 1.074 1.00 68.31 84 SER A CA 1
ATOM 660 C C . SER A 1 84 ? 18.422 4.273 0.830 1.00 68.31 84 SER A C 1
ATOM 662 O O . SER A 1 84 ? 19.404 3.585 0.560 1.00 68.31 84 SER A O 1
ATOM 664 N N . ARG A 1 85 ? 18.516 5.598 1.001 1.00 60.97 85 ARG A N 1
ATOM 665 C CA . ARG A 1 85 ? 19.783 6.355 0.961 1.00 60.97 85 ARG A CA 1
ATOM 666 C C . ARG A 1 85 ? 20.797 5.893 2.011 1.00 60.97 85 ARG A C 1
ATOM 668 O O . ARG A 1 85 ? 21.969 6.244 1.938 1.00 60.97 85 ARG A O 1
ATOM 675 N N . ASN A 1 86 ? 20.358 5.132 3.012 1.00 64.31 86 ASN A N 1
ATOM 676 C CA . ASN A 1 86 ? 21.211 4.633 4.073 1.00 64.31 86 ASN A CA 1
ATOM 677 C C . ASN A 1 86 ? 21.086 3.111 4.172 1.00 64.31 86 ASN A C 1
ATOM 679 O O . ASN A 1 86 ? 20.227 2.594 4.885 1.00 64.31 86 ASN A O 1
ATOM 683 N N . LYS A 1 87 ? 22.027 2.410 3.529 1.00 61.78 87 LYS A N 1
ATOM 684 C CA . LYS A 1 87 ? 22.138 0.942 3.554 1.00 61.78 87 LYS A CA 1
ATOM 685 C C . LYS A 1 87 ? 22.217 0.352 4.974 1.00 61.78 87 LYS A C 1
ATOM 687 O O . LYS A 1 87 ? 21.910 -0.819 5.147 1.00 61.78 87 LYS A O 1
ATOM 692 N N . LYS A 1 88 ? 22.576 1.147 5.999 1.00 56.72 88 LYS A N 1
ATOM 693 C CA . LYS A 1 88 ? 22.571 0.732 7.417 1.00 56.72 88 LYS A CA 1
ATOM 694 C C . LYS A 1 88 ? 21.205 0.885 8.103 1.00 56.72 88 LYS A C 1
ATOM 696 O O . LYS A 1 88 ? 20.969 0.224 9.105 1.00 56.72 88 LYS A O 1
ATOM 701 N N . ARG A 1 89 ? 20.319 1.773 7.623 1.00 58.50 89 ARG A N 1
ATOM 702 C CA . ARG A 1 89 ? 19.005 2.069 8.245 1.00 58.50 89 ARG A CA 1
ATOM 703 C C . ARG A 1 89 ? 17.848 1.214 7.710 1.00 58.50 89 ARG A C 1
ATOM 705 O O . ARG A 1 89 ? 16.729 1.383 8.197 1.00 58.50 89 ARG A O 1
ATOM 712 N N . GLY A 1 90 ? 18.114 0.302 6.774 1.00 73.12 90 GLY A N 1
ATOM 713 C CA . GLY A 1 90 ? 17.147 -0.693 6.301 1.00 73.12 90 GLY A CA 1
ATOM 714 C C . GLY A 1 90 ? 16.143 -0.148 5.285 1.00 73.12 90 GLY A C 1
ATOM 715 O O . GLY A 1 90 ? 16.461 0.774 4.536 1.00 73.12 90 GLY A O 1
ATOM 716 N N . ALA A 1 91 ? 14.950 -0.745 5.241 1.00 82.44 91 ALA A N 1
ATOM 717 C CA . ALA A 1 91 ? 13.910 -0.452 4.254 1.00 82.44 91 ALA A CA 1
ATOM 718 C C . ALA A 1 91 ? 13.521 1.050 4.190 1.00 82.44 91 ALA A C 1
ATOM 720 O O . ALA A 1 91 ? 13.623 1.760 5.200 1.00 82.44 91 ALA A O 1
ATOM 721 N N . PRO A 1 92 ? 13.053 1.560 3.034 1.00 88.25 92 PRO A N 1
ATOM 722 C CA . PRO A 1 92 ? 12.534 2.925 2.898 1.00 88.25 92 PRO A CA 1
ATOM 723 C C . PRO A 1 92 ? 11.323 3.194 3.798 1.00 88.25 92 PRO A C 1
ATOM 725 O O . PRO A 1 92 ? 10.566 2.282 4.122 1.00 88.25 92 PRO A O 1
ATOM 728 N N . ARG A 1 93 ? 11.098 4.462 4.180 1.00 90.31 93 ARG A N 1
ATOM 729 C CA . ARG A 1 93 ? 9.948 4.858 5.025 1.00 90.31 93 ARG A CA 1
ATOM 730 C C . ARG A 1 93 ? 8.601 4.543 4.388 1.00 90.31 93 ARG A C 1
ATOM 732 O O . ARG A 1 93 ? 7.695 4.136 5.102 1.00 90.31 93 ARG A O 1
ATOM 739 N N . ALA A 1 94 ? 8.494 4.671 3.070 1.00 91.19 94 ALA A N 1
ATOM 740 C CA . ALA A 1 94 ? 7.311 4.233 2.339 1.00 91.19 94 ALA A CA 1
ATOM 741 C C . ALA A 1 94 ? 6.976 2.760 2.647 1.00 91.19 94 ALA A C 1
ATOM 743 O O . ALA A 1 94 ? 5.825 2.432 2.898 1.00 91.19 94 ALA A O 1
ATOM 744 N N . VAL A 1 95 ? 7.991 1.897 2.746 1.00 90.12 95 VAL A N 1
ATOM 745 C CA . VAL A 1 95 ? 7.824 0.470 3.050 1.00 90.12 95 VAL A CA 1
ATOM 746 C C . VAL A 1 95 ? 7.529 0.238 4.531 1.00 90.12 95 VAL A C 1
ATOM 748 O O . VAL A 1 95 ? 6.454 -0.242 4.860 1.00 90.12 95 VAL A O 1
ATOM 751 N N . TRP A 1 96 ? 8.449 0.581 5.443 1.00 90.50 96 TRP A N 1
ATOM 752 C CA . TRP A 1 96 ? 8.279 0.195 6.856 1.00 90.50 96 TRP A CA 1
ATOM 753 C C . TRP A 1 96 ? 7.195 0.984 7.589 1.00 90.50 96 TRP A C 1
ATOM 755 O O . TRP A 1 96 ? 6.728 0.513 8.615 1.00 90.50 96 TRP A O 1
ATOM 765 N N . TYR A 1 97 ? 6.837 2.177 7.107 1.00 93.31 97 TYR A N 1
ATOM 766 C CA . TYR A 1 97 ? 5.791 3.013 7.696 1.00 93.31 97 TYR A CA 1
ATOM 767 C C . TYR A 1 97 ? 4.537 2.992 6.825 1.00 93.31 97 TYR A C 1
ATOM 769 O O . TYR A 1 97 ? 3.481 2.576 7.286 1.00 93.31 97 TYR A O 1
ATOM 777 N N . GLY A 1 98 ? 4.656 3.404 5.561 1.00 94.75 98 GLY A N 1
ATOM 778 C CA . GLY A 1 98 ? 3.504 3.556 4.671 1.00 94.75 98 GLY A CA 1
ATOM 779 C C . GLY A 1 98 ? 2.718 2.259 4.487 1.00 94.75 98 GLY A C 1
ATOM 780 O O . GLY A 1 98 ? 1.523 2.240 4.761 1.00 94.75 98 GLY A O 1
ATOM 781 N N . LEU A 1 99 ? 3.375 1.164 4.089 1.00 94.56 99 LEU A N 1
ATOM 782 C CA . LEU A 1 99 ? 2.684 -0.120 3.887 1.00 94.56 99 LEU A CA 1
ATOM 783 C C . LEU A 1 99 ? 2.106 -0.689 5.181 1.00 94.56 99 LEU A C 1
ATOM 785 O O . LEU A 1 99 ? 1.026 -1.270 5.157 1.00 94.56 99 LEU A O 1
ATOM 789 N N . GLU A 1 100 ? 2.796 -0.503 6.305 1.00 95.12 100 GLU A N 1
ATOM 790 C CA . GLU A 1 100 ? 2.299 -0.957 7.603 1.00 95.12 100 GLU A CA 1
ATOM 791 C C . GLU A 1 100 ? 1.041 -0.186 8.021 1.00 95.12 100 GLU A C 1
ATOM 793 O O . GLU A 1 100 ? 0.078 -0.784 8.501 1.00 95.12 100 GLU A O 1
ATOM 798 N N . PHE A 1 101 ? 1.010 1.127 7.771 1.00 96.25 101 PHE A N 1
ATOM 799 C CA . PHE A 1 101 ? -0.186 1.938 7.973 1.00 96.25 101 PHE A CA 1
ATOM 800 C C . PHE A 1 101 ? -1.325 1.505 7.046 1.00 96.25 101 PHE A C 1
ATOM 802 O O . PHE A 1 101 ? -2.434 1.293 7.521 1.00 96.25 101 PHE A O 1
ATOM 809 N N . ILE A 1 102 ? -1.058 1.310 5.750 1.00 96.12 102 ILE A N 1
ATOM 810 C CA . ILE A 1 102 ? -2.065 0.852 4.778 1.00 96.12 102 ILE A CA 1
ATOM 811 C C . ILE A 1 102 ? -2.650 -0.493 5.212 1.00 96.12 102 ILE A C 1
ATOM 813 O O . ILE A 1 102 ? -3.867 -0.645 5.267 1.00 96.12 102 ILE A O 1
ATOM 817 N N . ARG A 1 103 ? -1.802 -1.459 5.586 1.00 95.44 103 ARG A N 1
ATOM 818 C CA . ARG A 1 103 ? -2.238 -2.765 6.092 1.00 95.44 103 ARG A CA 1
ATOM 819 C C . ARG A 1 103 ? -3.146 -2.610 7.312 1.00 95.44 103 ARG A C 1
ATOM 821 O O . ARG A 1 103 ? -4.201 -3.238 7.362 1.00 95.44 103 ARG A O 1
ATOM 828 N N . PHE A 1 104 ? -2.746 -1.792 8.287 1.00 96.06 104 PHE A N 1
ATOM 829 C CA . PHE A 1 104 ? -3.550 -1.526 9.479 1.00 96.06 104 PHE A CA 1
ATOM 830 C C . PHE A 1 104 ? -4.894 -0.874 9.122 1.00 96.06 104 PHE A C 1
ATOM 832 O O . PHE A 1 104 ? -5.940 -1.376 9.528 1.00 96.06 104 PHE A O 1
ATOM 839 N N . ALA A 1 105 ? -4.874 0.201 8.332 1.00 96.06 105 ALA A N 1
ATOM 840 C CA . ALA A 1 105 ? -6.057 0.969 7.964 1.00 96.06 105 ALA A CA 1
ATOM 841 C C . ALA A 1 105 ? -7.058 0.119 7.177 1.00 96.06 105 ALA A C 1
ATOM 843 O O . ALA A 1 105 ? -8.235 0.102 7.520 1.00 96.06 105 ALA A O 1
ATOM 844 N N . LEU A 1 106 ? -6.605 -0.650 6.183 1.00 95.38 106 LEU A N 1
ATOM 845 C CA . LEU A 1 106 ? -7.487 -1.522 5.405 1.00 95.38 106 LEU A CA 1
ATOM 846 C C . LEU A 1 106 ? -8.109 -2.621 6.269 1.00 95.38 106 LEU A C 1
ATOM 848 O O . LEU A 1 106 ? -9.312 -2.842 6.178 1.00 95.38 106 LEU A O 1
ATOM 852 N N . ARG A 1 107 ? -7.347 -3.261 7.169 1.00 94.62 107 ARG A N 1
ATOM 853 C CA . ARG A 1 107 ? -7.929 -4.259 8.087 1.00 94.62 107 ARG A CA 1
ATOM 854 C C . ARG A 1 107 ? -8.968 -3.642 9.018 1.00 94.62 107 ARG A C 1
ATOM 856 O O . ARG A 1 107 ? -10.029 -4.224 9.247 1.00 94.62 107 ARG A O 1
ATOM 863 N N . ARG A 1 108 ? -8.688 -2.437 9.509 1.00 94.38 108 ARG A N 1
ATOM 864 C CA . ARG A 1 108 ? -9.585 -1.699 10.392 1.00 94.38 108 ARG A CA 1
ATOM 865 C C . ARG A 1 108 ? -10.866 -1.237 9.694 1.00 94.38 108 ARG A C 1
ATOM 867 O O . ARG A 1 108 ? -11.930 -1.301 10.311 1.00 94.38 108 ARG A O 1
ATOM 874 N N . LEU A 1 109 ? -10.767 -0.761 8.452 1.00 93.94 109 LEU A N 1
ATOM 875 C CA . LEU A 1 109 ? -11.885 -0.218 7.675 1.00 93.94 109 LEU A CA 1
ATOM 876 C C . LEU A 1 109 ? -12.732 -1.320 7.028 1.00 93.94 109 LEU A C 1
ATOM 878 O O . LEU A 1 109 ? -13.954 -1.251 7.094 1.00 93.94 109 LEU A O 1
ATOM 882 N N . TRP A 1 110 ? -12.113 -2.352 6.449 1.00 93.75 110 TRP A N 1
ATOM 883 C CA . TRP A 1 110 ? -12.841 -3.421 5.754 1.00 93.75 110 TRP A CA 1
ATOM 884 C C . TRP A 1 110 ? -13.406 -4.484 6.694 1.00 93.75 110 TRP A C 1
ATOM 886 O O . TRP A 1 110 ? -14.490 -5.001 6.438 1.00 93.75 110 TRP A O 1
ATOM 896 N N . PHE A 1 111 ? -12.698 -4.807 7.779 1.00 92.25 111 PHE A N 1
ATOM 897 C CA . PHE A 1 111 ? -13.068 -5.925 8.659 1.00 92.25 111 PHE A CA 1
ATOM 898 C C . PHE A 1 111 ? -13.415 -5.495 10.088 1.00 92.25 111 PHE A C 1
ATOM 900 O O . PHE A 1 111 ? -13.830 -6.325 10.892 1.00 92.25 111 PHE A O 1
ATOM 907 N N . GLY A 1 112 ? -13.249 -4.213 10.435 1.00 91.88 112 GLY A N 1
ATOM 908 C CA . GLY A 1 112 ? -13.443 -3.744 11.811 1.00 91.88 112 GLY A CA 1
ATOM 909 C C . GLY A 1 112 ? -12.403 -4.290 12.796 1.00 91.88 112 GLY A C 1
ATOM 910 O O . GLY A 1 112 ? -12.599 -4.198 14.007 1.00 91.88 112 GLY A O 1
ATOM 911 N N . GLU A 1 113 ? -11.307 -4.869 12.301 1.00 89.62 113 GLU A N 1
ATOM 912 C CA . GLU A 1 113 ? -10.304 -5.534 13.129 1.00 89.62 113 GLU A CA 1
ATOM 913 C C . GLU A 1 113 ? -9.361 -4.530 13.793 1.00 89.62 113 GLU A C 1
ATOM 915 O O . GLU A 1 113 ? -8.755 -3.684 13.131 1.00 89.62 113 GLU A O 1
ATOM 920 N N . GLN A 1 114 ? -9.142 -4.695 15.098 1.00 83.94 114 GLN A N 1
ATOM 921 C CA . GLN A 1 114 ? -8.017 -4.064 15.781 1.00 83.94 114 GLN A CA 1
ATOM 922 C C . GLN A 1 114 ? -6.759 -4.884 15.508 1.00 83.94 114 GLN A C 1
ATOM 924 O O . GLN A 1 114 ? -6.494 -5.899 16.150 1.00 83.94 114 GLN A O 1
ATOM 929 N N . SER A 1 115 ? -5.999 -4.458 14.506 1.00 83.62 115 SER A N 1
ATOM 930 C CA . SER A 1 115 ? -4.756 -5.123 14.131 1.00 83.62 115 SER A CA 1
ATOM 931 C C . SER A 1 115 ? -3.590 -4.607 14.963 1.00 83.62 115 SER A C 1
ATOM 933 O O . SER A 1 115 ? -3.469 -3.412 15.216 1.00 83.62 115 SER A O 1
ATOM 935 N N . ALA A 1 116 ? -2.663 -5.485 15.334 1.00 91.44 116 ALA A N 1
ATOM 936 C CA . ALA A 1 116 ? -1.377 -5.008 15.820 1.00 91.44 116 ALA A CA 1
ATOM 937 C C . ALA A 1 116 ? -0.648 -4.273 14.683 1.00 91.44 116 ALA A C 1
ATOM 939 O O . ALA A 1 116 ? -0.773 -4.663 13.520 1.00 91.44 116 ALA A O 1
ATOM 940 N N . ALA A 1 117 ? 0.099 -3.221 15.009 1.00 92.94 117 ALA A N 1
ATOM 941 C CA . ALA A 1 117 ? 0.935 -2.492 14.063 1.00 92.94 117 ALA A CA 1
ATOM 942 C C . ALA A 1 117 ? 2.264 -2.145 14.715 1.00 92.94 117 ALA A C 1
ATOM 944 O O . ALA A 1 117 ? 2.290 -1.688 15.865 1.00 92.94 117 ALA A O 1
ATOM 945 N N . TYR A 1 118 ? 3.356 -2.356 13.984 1.00 92.06 118 TYR A N 1
ATOM 946 C CA . TYR A 1 118 ? 4.697 -2.192 14.526 1.00 92.06 118 TYR A CA 1
ATOM 947 C C . TYR A 1 118 ? 5.617 -1.458 13.567 1.00 92.06 118 TYR A C 1
ATOM 949 O O . TYR A 1 118 ? 5.844 -1.875 12.436 1.00 92.06 118 TYR A O 1
ATOM 957 N N . LEU A 1 119 ? 6.258 -0.408 14.073 1.00 91.06 119 LEU A N 1
ATOM 958 C CA . LEU A 1 119 ? 7.312 0.295 13.360 1.00 91.06 119 LEU A CA 1
ATOM 959 C C . LEU A 1 119 ? 8.634 -0.010 14.041 1.00 91.06 119 LEU A C 1
ATOM 961 O O . LEU A 1 119 ? 8.887 0.418 15.166 1.00 91.06 119 LEU A O 1
ATOM 965 N N . ARG A 1 120 ? 9.495 -0.762 13.348 1.00 85.94 120 ARG A N 1
ATOM 966 C CA . ARG A 1 120 ? 10.851 -1.092 13.825 1.00 85.94 120 ARG A CA 1
ATOM 967 C C . ARG A 1 120 ? 10.857 -1.721 15.230 1.00 85.94 120 ARG A C 1
ATOM 969 O O . ARG A 1 120 ? 11.728 -1.419 16.038 1.00 85.94 120 ARG A O 1
ATOM 976 N N . GLY A 1 121 ? 9.876 -2.581 15.508 1.00 86.81 121 GLY A N 1
ATOM 977 C CA . GLY A 1 121 ? 9.735 -3.297 16.781 1.00 86.81 121 GLY A CA 1
ATOM 978 C C . GLY A 1 121 ? 8.936 -2.563 17.863 1.00 86.81 121 GLY A C 1
ATOM 979 O O . GLY A 1 121 ? 8.649 -3.160 18.897 1.00 86.81 121 GLY A O 1
ATOM 980 N N . TYR A 1 122 ? 8.530 -1.313 17.635 1.00 90.62 122 TYR A N 1
ATOM 981 C CA . TYR A 1 122 ? 7.683 -0.564 18.562 1.00 90.62 122 TYR A CA 1
ATOM 982 C C . TYR A 1 122 ? 6.225 -0.641 18.130 1.00 90.62 122 TYR A C 1
ATOM 984 O O . TYR A 1 122 ? 5.922 -0.410 16.960 1.00 90.62 122 TYR A O 1
ATOM 992 N N . SER A 1 123 ? 5.332 -0.951 19.071 1.00 95.06 123 SER A N 1
ATOM 993 C CA . SER A 1 123 ? 3.891 -0.913 18.814 1.00 95.06 123 SER A CA 1
ATOM 994 C C . SER A 1 123 ? 3.449 0.523 18.546 1.00 95.06 123 SER A C 1
ATOM 996 O O . SER A 1 123 ? 3.773 1.427 19.316 1.00 95.06 123 SER A O 1
ATOM 998 N N . VAL A 1 124 ? 2.699 0.711 17.465 1.00 95.38 124 VAL A N 1
ATOM 999 C CA . VAL A 1 124 ? 2.111 1.999 17.061 1.00 95.38 124 VAL A CA 1
ATOM 1000 C C . VAL A 1 124 ? 0.603 1.905 16.839 1.00 95.38 124 VAL A C 1
ATOM 1002 O O . VAL A 1 124 ? -0.003 2.839 16.324 1.00 95.38 124 VAL A O 1
ATOM 1005 N N . ALA A 1 125 ? -0.014 0.782 17.224 1.00 95.31 125 ALA A N 1
ATOM 1006 C CA . ALA A 1 125 ? -1.425 0.503 16.960 1.00 95.31 125 ALA A CA 1
ATOM 1007 C C . ALA A 1 125 ? -2.354 1.612 17.480 1.00 95.31 125 ALA A C 1
ATOM 1009 O O . ALA A 1 125 ? -3.262 2.024 16.769 1.00 95.31 125 ALA A O 1
ATOM 1010 N N . HIS A 1 126 ? -2.086 2.153 18.675 1.00 95.50 126 HIS A N 1
ATOM 1011 C CA . HIS A 1 126 ? -2.877 3.258 19.222 1.00 95.50 126 HIS A CA 1
ATOM 1012 C C . HIS A 1 126 ? -2.776 4.518 18.353 1.00 95.50 126 HIS A C 1
ATOM 1014 O O . HIS A 1 126 ? -3.801 5.093 17.996 1.00 95.50 126 HIS A O 1
ATOM 1020 N N . THR A 1 127 ? -1.563 4.929 17.979 1.00 95.12 127 THR A N 1
ATOM 1021 C CA . THR A 1 127 ? -1.353 6.096 17.114 1.00 95.12 127 THR A CA 1
ATOM 1022 C C . THR A 1 127 ? -2.023 5.904 15.757 1.00 95.12 127 THR A C 1
ATOM 1024 O O . THR A 1 127 ? -2.591 6.842 15.209 1.00 95.12 127 THR A O 1
ATOM 1027 N N . PHE A 1 128 ? -1.989 4.694 15.197 1.00 96.50 128 PHE A N 1
ATOM 1028 C CA . PHE A 1 128 ? -2.655 4.416 13.926 1.00 96.50 128 PHE A CA 1
ATOM 1029 C C . PHE A 1 128 ? -4.180 4.452 14.064 1.00 96.50 128 PHE A C 1
ATOM 1031 O O . PHE A 1 128 ? -4.841 5.020 13.198 1.00 96.50 128 PHE A O 1
ATOM 1038 N N . GLU A 1 129 ? -4.736 3.923 15.158 1.00 96.25 129 GLU A N 1
ATOM 1039 C CA . GLU A 1 129 ? -6.177 3.984 15.430 1.00 96.25 129 GLU A CA 1
ATOM 1040 C C . GLU A 1 129 ? -6.669 5.429 15.565 1.00 96.25 129 GLU A C 1
ATOM 1042 O O . GLU A 1 129 ? -7.740 5.746 15.053 1.00 96.25 129 GLU A O 1
ATOM 1047 N N . GLU A 1 130 ? -5.894 6.320 16.193 1.00 95.75 130 GLU A N 1
ATOM 1048 C CA . GLU A 1 130 ? -6.229 7.750 16.280 1.00 95.75 130 GLU A CA 1
ATOM 1049 C C . GLU A 1 130 ? -6.345 8.387 14.890 1.00 95.75 130 GLU A C 1
ATOM 1051 O O . GLU A 1 130 ? -7.324 9.079 14.610 1.00 95.75 130 GLU A O 1
ATOM 1056 N N . HIS A 1 131 ? -5.396 8.098 13.994 1.00 96.12 131 HIS A N 1
ATOM 1057 C CA . HIS A 1 131 ? -5.438 8.607 12.622 1.00 96.12 131 HIS A CA 1
ATOM 1058 C C . HIS A 1 131 ? -6.632 8.049 11.843 1.00 96.12 131 HIS A C 1
ATOM 1060 O O . HIS A 1 131 ? -7.390 8.822 11.264 1.00 96.12 131 HIS A O 1
ATOM 1066 N N . VAL A 1 132 ? -6.847 6.728 11.864 1.00 95.81 132 VAL A N 1
ATOM 1067 C CA . VAL A 1 132 ? -7.966 6.091 11.144 1.00 95.81 132 VAL A CA 1
ATOM 1068 C C . VAL A 1 132 ? -9.320 6.559 11.692 1.00 95.81 132 VAL A C 1
ATOM 1070 O O . VAL A 1 132 ? -10.253 6.816 10.930 1.00 95.81 132 VAL A O 1
ATOM 1073 N N . SER A 1 133 ? -9.436 6.735 13.010 1.00 94.19 133 SER A N 1
ATOM 1074 C CA . SER A 1 133 ? -10.644 7.276 13.645 1.00 9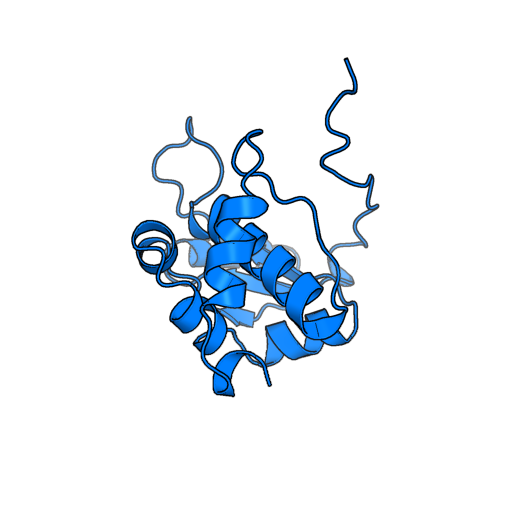4.19 133 SER A CA 1
ATOM 1075 C 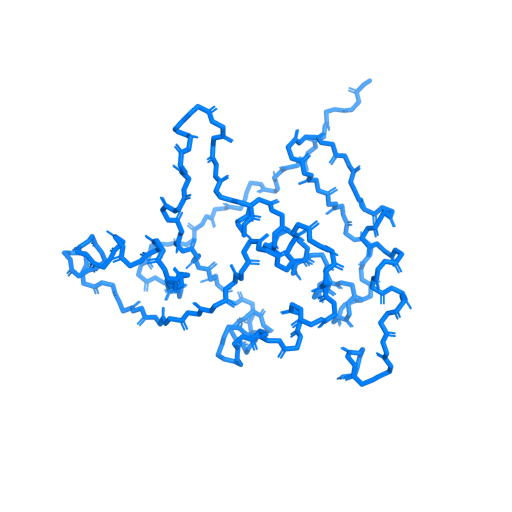C . SER A 1 133 ? -10.902 8.729 13.248 1.00 94.19 133 SER A C 1
ATOM 1077 O O . SER A 1 133 ? -12.063 9.123 13.122 1.00 94.19 133 SER A O 1
ATOM 1079 N N . GLY A 1 134 ? -9.839 9.501 13.012 1.00 94.75 134 GLY A N 1
ATOM 1080 C CA . GLY A 1 134 ? -9.889 10.893 12.570 1.00 94.75 134 GLY A CA 1
ATOM 1081 C C . GLY A 1 134 ? -10.208 11.099 11.087 1.00 94.75 134 GLY A C 1
ATOM 1082 O O . GLY A 1 134 ? -10.504 12.228 10.708 1.00 94.75 134 GLY A O 1
ATOM 1083 N N . PHE A 1 135 ? -10.192 10.047 10.259 1.00 95.94 135 PHE A N 1
ATOM 1084 C CA . PHE A 1 135 ? -10.531 10.157 8.836 1.00 95.94 135 PHE A CA 1
ATOM 1085 C C . PHE A 1 135 ? -11.949 10.692 8.612 1.00 95.94 135 PHE A C 1
ATOM 1087 O O . PHE A 1 135 ? -12.876 10.410 9.383 1.00 95.94 135 PHE A O 1
ATOM 1094 N N . SER A 1 136 ? -12.127 11.416 7.512 1.00 93.94 136 SER A N 1
ATOM 1095 C CA . SER A 1 136 ? -13.431 11.859 7.031 1.00 93.94 136 SER A CA 1
ATOM 1096 C C . SER A 1 136 ? -14.336 10.681 6.652 1.00 93.94 136 SER A C 1
ATOM 1098 O O . SER A 1 136 ? -13.884 9.577 6.333 1.00 93.94 136 SER A O 1
ATOM 1100 N N . ASP A 1 137 ? -15.648 10.925 6.640 1.00 87.56 137 ASP A N 1
ATOM 1101 C CA . ASP A 1 137 ? -16.637 9.914 6.251 1.00 87.56 137 ASP A CA 1
ATOM 1102 C C . ASP A 1 137 ? -16.467 9.442 4.803 1.00 87.56 137 ASP A C 1
ATOM 1104 O O . ASP A 1 137 ? -16.868 8.328 4.479 1.00 87.56 137 ASP A O 1
ATOM 1108 N N . THR A 1 138 ? -15.893 10.273 3.929 1.00 86.94 138 THR A N 1
ATOM 1109 C CA . THR A 1 138 ? -15.601 9.910 2.536 1.00 86.94 138 THR A CA 1
ATOM 1110 C C . THR A 1 138 ? -14.456 8.917 2.415 1.00 86.94 138 THR A C 1
ATOM 1112 O O . THR A 1 138 ? -14.477 8.107 1.502 1.00 86.94 138 THR A O 1
ATOM 1115 N N . THR A 1 139 ? -13.490 8.952 3.331 1.00 85.50 139 THR A N 1
ATOM 1116 C CA . THR A 1 139 ? -12.353 8.016 3.345 1.00 85.50 139 THR A CA 1
ATOM 1117 C C . THR A 1 139 ? -12.719 6.690 4.014 1.00 85.50 139 THR A C 1
ATOM 1119 O O . THR A 1 139 ? -12.134 5.652 3.720 1.00 85.50 139 THR A O 1
ATOM 1122 N N . LYS A 1 140 ? -13.679 6.716 4.947 1.00 83.88 140 LYS A N 1
ATOM 1123 C CA . LYS A 1 140 ? -14.150 5.528 5.678 1.00 83.88 140 LYS A CA 1
ATOM 1124 C C . LYS A 1 140 ? -15.149 4.665 4.894 1.00 83.88 140 LYS A C 1
ATOM 1126 O O . LYS A 1 140 ? -15.390 3.535 5.314 1.00 83.88 140 LYS A O 1
ATOM 1131 N N . LYS A 1 141 ? -15.770 5.207 3.843 1.00 64.75 141 LYS A N 1
ATOM 1132 C CA . LYS A 1 141 ? -16.773 4.541 2.995 1.00 64.75 141 LYS A CA 1
ATOM 1133 C C . LYS A 1 141 ? -16.139 4.009 1.720 1.00 64.75 141 LYS A C 1
ATOM 1135 O O . LYS A 1 141 ? -16.576 2.920 1.295 1.00 64.75 141 LYS A O 1
#

pLDDT: mean 88.02, std 14.27, range [33.53, 97.69]

Sequence (141 aa):
MQQPTCVELLELPPLAACHHYINLTNGIEAVPSLQLLQLPYSFLRLPSTRCEQQQFEELMHDLDADLLMRLALGQTCLVYDLGSRNKKRGAPRAVWYGLEFIRFALRRLWFGEQSAAYLRGYSVAHTFEEHVSGFSDTTKK